Protein AF-A0A2U3AL28-F1 (afdb_monomer_lite)

Organism: NCBI:txid202750

pLDDT: mean 80.35, std 12.03, range [41.12, 96.44]

InterPro domains:
  IPR024596 DNA-directed RNA polymerase subunit beta/EpuA [PF11772] (13-58)

Sequence (62 aa):
MSKSSIKMVLLRLVAIILLVLVAMIVGSMIGYGVIGDGDAMDVLKPATWTHVFDMMDGTQDK

Radius of gyration: 18.15 Å; chains: 1; bounding box: 55×27×36 Å

Secondary structure (DSSP, 8-state):
--THHHHHHHHHHHHHHHHHHHHHHHHHHHIIIIISSS-GGGGGSHHHHHHHHHHHHT----

Structure (mmCIF, N/CA/C/O backbone):
data_AF-A0A2U3AL28-F1
#
_entry.id   AF-A0A2U3AL28-F1
#
loop_
_atom_site.group_PDB
_atom_site.id
_atom_site.type_symbol
_atom_site.label_atom_id
_atom_site.label_alt_id
_atom_site.label_comp_id
_atom_site.label_asym_id
_atom_site.label_entity_id
_atom_site.label_seq_id
_atom_site.pdbx_PDB_ins_code
_atom_site.Cartn_x
_atom_site.Cartn_y
_atom_site.Cartn_z
_atom_site.occupancy
_atom_site.B_iso_or_equiv
_atom_site.auth_seq_id
_atom_site.auth_comp_id
_atom_site.auth_asym_id
_atom_site.auth_atom_id
_atom_site.pdbx_PDB_model_num
ATOM 1 N N . MET A 1 1 ? -31.794 -1.556 20.241 1.00 54.25 1 MET A N 1
ATOM 2 C CA . MET A 1 1 ? -31.023 -1.475 18.979 1.00 54.25 1 MET A CA 1
ATOM 3 C C . MET A 1 1 ? -29.933 -2.545 19.017 1.00 54.25 1 MET A C 1
ATOM 5 O O . MET A 1 1 ? -29.045 -2.467 19.857 1.00 54.25 1 MET A O 1
ATOM 9 N N . SER A 1 2 ? -30.090 -3.624 18.244 1.00 55.59 2 SER A N 1
ATOM 10 C CA . SER A 1 2 ? -29.273 -4.845 18.361 1.00 55.59 2 SER A CA 1
ATOM 11 C C . SER A 1 2 ? -27.853 -4.627 17.824 1.00 55.59 2 SER A C 1
ATOM 13 O O . SER A 1 2 ? -27.667 -4.296 16.656 1.00 55.59 2 SER A O 1
ATOM 15 N N . LYS A 1 3 ? -26.841 -4.825 18.680 1.00 61.25 3 LYS A N 1
ATOM 16 C CA . LYS A 1 3 ? -25.404 -4.636 18.385 1.00 61.25 3 LYS A CA 1
ATOM 17 C C . LYS A 1 3 ? -24.884 -5.543 17.251 1.00 61.25 3 LYS A C 1
ATOM 19 O O . LYS A 1 3 ? -23.797 -5.310 16.728 1.00 61.25 3 LYS A O 1
ATOM 24 N N . SER A 1 4 ? -25.657 -6.553 16.849 1.00 64.81 4 SER A N 1
ATOM 25 C CA . SER A 1 4 ? -25.302 -7.517 15.801 1.00 64.81 4 SER A CA 1
ATOM 26 C C . SER A 1 4 ? -25.281 -6.915 14.391 1.00 64.81 4 SER A C 1
ATOM 28 O O . SER A 1 4 ? -24.503 -7.371 13.557 1.00 64.81 4 SER A O 1
ATOM 30 N N . SER A 1 5 ? -26.051 -5.853 14.126 1.00 66.94 5 SER A N 1
ATOM 31 C CA . SER A 1 5 ? -26.090 -5.212 12.801 1.00 66.94 5 SER A CA 1
ATOM 32 C C . SER A 1 5 ? -24.796 -4.458 12.467 1.00 66.94 5 SER A C 1
ATOM 34 O O . SER A 1 5 ? -24.371 -4.424 11.316 1.00 66.94 5 SER A O 1
ATOM 36 N N . ILE A 1 6 ? -24.123 -3.900 13.480 1.00 75.94 6 ILE A N 1
ATOM 37 C CA . ILE A 1 6 ? -22.884 -3.121 13.315 1.00 75.94 6 ILE A CA 1
ATOM 38 C C . ILE A 1 6 ? -21.702 -4.017 12.924 1.00 75.94 6 ILE A C 1
ATOM 40 O O . ILE A 1 6 ? -20.886 -3.625 12.094 1.00 75.94 6 ILE A O 1
ATOM 44 N N . LYS A 1 7 ? -21.621 -5.241 13.466 1.00 80.75 7 LYS A N 1
ATOM 45 C CA . LYS A 1 7 ? -20.538 -6.186 13.139 1.00 80.75 7 LYS A CA 1
ATOM 46 C C . LYS A 1 7 ? -20.530 -6.569 11.653 1.00 80.75 7 LYS A C 1
ATOM 48 O O . LYS A 1 7 ? -19.460 -6.669 11.063 1.00 80.75 7 LYS A O 1
ATOM 53 N N . MET A 1 8 ? -21.708 -6.719 11.041 1.00 79.44 8 MET A N 1
ATOM 54 C CA . MET A 1 8 ? -21.842 -6.979 9.600 1.00 79.44 8 MET A CA 1
ATOM 55 C C . MET A 1 8 ? -21.368 -5.795 8.746 1.00 79.44 8 MET A C 1
ATOM 57 O O . MET A 1 8 ? -20.712 -5.994 7.726 1.00 79.44 8 MET A O 1
ATOM 61 N N . VAL A 1 9 ? -21.659 -4.562 9.174 1.00 86.25 9 VAL A N 1
ATOM 62 C CA . VAL A 1 9 ? -21.218 -3.348 8.469 1.00 86.25 9 VAL A CA 1
ATOM 63 C C . VAL A 1 9 ? -19.708 -3.154 8.593 1.00 86.25 9 VAL A C 1
ATOM 65 O O . VAL A 1 9 ? -19.058 -2.877 7.592 1.00 86.25 9 VAL A O 1
ATOM 68 N N . LEU A 1 10 ? -19.132 -3.354 9.781 1.00 89.19 10 LEU A N 1
ATOM 69 C CA . LEU A 1 10 ? -17.685 -3.257 9.994 1.00 89.19 10 LEU A CA 1
ATOM 70 C C . LEU A 1 10 ? -16.911 -4.290 9.172 1.00 89.19 10 LEU A C 1
ATOM 72 O O . LEU A 1 10 ? -15.921 -3.936 8.543 1.00 89.19 10 LEU A O 1
ATOM 76 N N . LEU A 1 11 ? -17.382 -5.540 9.112 1.00 91.31 11 LEU A N 1
ATOM 77 C CA . LEU A 1 11 ? -16.766 -6.571 8.273 1.00 91.31 11 LEU A CA 1
ATOM 78 C C . LEU A 1 11 ? -16.760 -6.160 6.795 1.00 91.31 11 LEU A C 1
ATOM 80 O O . LEU A 1 11 ? -15.748 -6.289 6.110 1.00 91.31 11 LEU A O 1
ATOM 84 N N . ARG A 1 12 ? -17.884 -5.616 6.315 1.00 93.19 12 ARG A N 1
ATOM 85 C CA . ARG A 1 12 ? -17.997 -5.105 4.947 1.00 93.19 12 ARG A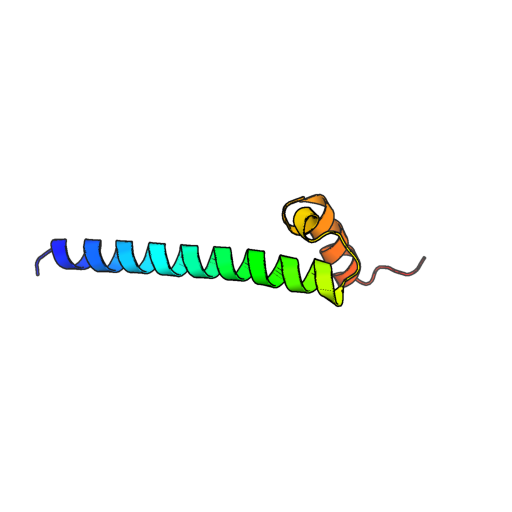 CA 1
ATOM 86 C C . ARG A 1 12 ? -17.066 -3.917 4.705 1.00 93.19 12 ARG A C 1
ATOM 88 O O . ARG A 1 12 ? -16.442 -3.849 3.654 1.00 93.19 12 ARG A O 1
ATOM 95 N N . LEU A 1 13 ? -16.951 -3.009 5.672 1.00 93.81 13 LEU A N 1
ATOM 96 C CA . LEU A 1 13 ? -16.065 -1.850 5.593 1.00 93.81 13 LEU A CA 1
ATOM 97 C C . LEU A 1 13 ? -14.596 -2.280 5.505 1.00 93.81 13 LEU A C 1
ATOM 99 O O . LEU A 1 13 ? -13.871 -1.797 4.643 1.00 93.81 13 LEU A O 1
ATOM 103 N N . VAL A 1 14 ? -14.176 -3.237 6.336 1.00 94.88 14 VAL A N 1
ATOM 104 C CA . VAL A 1 14 ? -12.823 -3.810 6.296 1.00 94.88 14 VAL A CA 1
ATOM 105 C C . VAL A 1 14 ? -12.551 -4.472 4.946 1.00 94.88 14 VAL A C 1
ATOM 107 O O . VAL A 1 14 ? -11.493 -4.249 4.367 1.00 94.88 14 VAL A O 1
ATOM 110 N N . ALA A 1 15 ? -13.511 -5.223 4.400 1.00 94.50 15 ALA A N 1
ATOM 111 C CA . ALA A 1 15 ? -13.368 -5.829 3.078 1.00 94.50 15 ALA A CA 1
ATOM 112 C C . ALA A 1 15 ? -13.189 -4.778 1.967 1.00 94.50 15 ALA A C 1
ATOM 114 O O . ALA A 1 15 ? -12.350 -4.954 1.089 1.00 94.50 15 ALA A O 1
ATOM 115 N N . ILE A 1 16 ? -13.929 -3.665 2.023 1.00 96.19 16 ILE A N 1
ATOM 116 C CA . ILE A 1 16 ? -13.775 -2.555 1.071 1.00 96.19 16 ILE A CA 1
ATOM 117 C C . ILE A 1 16 ? -12.399 -1.899 1.223 1.00 96.19 16 ILE A C 1
ATOM 119 O O . ILE A 1 16 ? -11.732 -1.667 0.223 1.00 96.19 16 ILE A O 1
ATOM 123 N N . ILE A 1 17 ? -11.946 -1.640 2.453 1.00 96.31 17 ILE A N 1
ATOM 124 C CA . ILE A 1 17 ? -10.617 -1.065 2.709 1.00 96.31 17 ILE A CA 1
ATOM 125 C C . ILE A 1 17 ? -9.521 -1.978 2.149 1.00 96.31 17 ILE A C 1
ATOM 127 O O . ILE A 1 17 ? -8.613 -1.499 1.477 1.00 96.31 17 ILE A O 1
ATOM 131 N N . LEU A 1 18 ? -9.629 -3.293 2.357 1.00 95.94 18 LEU A N 1
ATOM 132 C CA . LEU A 1 18 ? -8.693 -4.262 1.787 1.00 95.94 18 LEU A CA 1
ATOM 133 C C . LEU A 1 18 ? -8.707 -4.240 0.256 1.00 95.94 18 LEU A C 1
ATOM 135 O O . LEU A 1 18 ? -7.644 -4.236 -0.357 1.00 95.94 18 LEU A O 1
ATOM 139 N N . LEU A 1 19 ? -9.885 -4.175 -0.369 1.00 96.44 19 LEU A N 1
ATOM 140 C CA . LEU A 1 19 ? -9.994 -4.055 -1.824 1.00 96.44 19 LEU A CA 1
ATOM 141 C C . LEU A 1 19 ? -9.348 -2.771 -2.349 1.00 96.44 19 LEU A C 1
ATOM 143 O O . LEU A 1 19 ? -8.666 -2.814 -3.368 1.00 96.44 19 LEU A O 1
ATOM 147 N N . VAL A 1 20 ? -9.518 -1.648 -1.649 1.00 96.19 20 VAL A N 1
ATOM 148 C CA . VAL A 1 20 ? -8.867 -0.380 -2.003 1.00 96.19 20 VAL A CA 1
ATOM 149 C C . VAL A 1 20 ? -7.350 -0.499 -1.877 1.00 96.19 20 VAL A C 1
ATOM 151 O O . VAL A 1 20 ? -6.647 -0.088 -2.791 1.00 96.19 20 VAL A O 1
ATOM 154 N N . LEU A 1 21 ? -6.833 -1.109 -0.808 1.00 94.25 21 LEU A N 1
ATOM 155 C CA . LEU A 1 21 ? -5.393 -1.333 -0.645 1.00 94.25 21 LEU A CA 1
ATOM 156 C C . LEU A 1 21 ? -4.820 -2.205 -1.767 1.00 94.2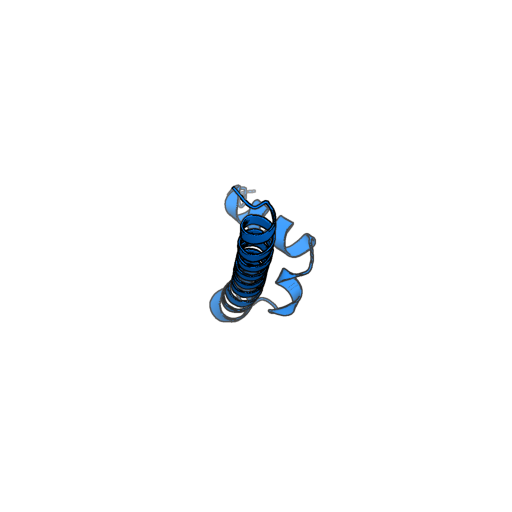5 21 LEU A C 1
ATOM 158 O O . LEU A 1 21 ? -3.779 -1.877 -2.330 1.00 94.25 21 LEU A O 1
ATOM 162 N N . VAL A 1 22 ? -5.520 -3.278 -2.143 1.00 94.00 22 VAL A N 1
ATOM 163 C CA . VAL A 1 22 ? -5.126 -4.120 -3.281 1.00 94.00 22 VAL A CA 1
ATOM 164 C C . VAL A 1 22 ? -5.160 -3.321 -4.582 1.00 94.00 22 VAL A C 1
ATOM 166 O O . VAL A 1 22 ? -4.211 -3.388 -5.356 1.00 94.00 22 VAL A O 1
ATOM 169 N N . ALA A 1 23 ? -6.205 -2.525 -4.814 1.00 94.88 23 ALA A N 1
ATOM 170 C CA . ALA A 1 23 ? -6.302 -1.672 -5.994 1.00 94.88 23 ALA A CA 1
ATOM 171 C C . ALA A 1 23 ? -5.186 -0.618 -6.043 1.00 94.88 23 ALA A C 1
ATOM 173 O O . ALA A 1 23 ? -4.673 -0.339 -7.121 1.00 94.88 23 ALA A O 1
ATOM 174 N N . MET A 1 24 ? -4.769 -0.071 -4.897 1.00 90.12 24 MET A N 1
ATOM 175 C CA . MET A 1 24 ? -3.632 0.846 -4.817 1.00 90.12 24 MET A CA 1
ATOM 176 C C . MET A 1 24 ? -2.322 0.152 -5.175 1.00 90.12 24 MET A C 1
ATOM 178 O O . MET A 1 24 ? -1.563 0.717 -5.951 1.00 90.12 24 MET A O 1
ATOM 182 N N . ILE A 1 25 ? -2.078 -1.061 -4.667 1.00 88.12 25 ILE A N 1
ATOM 183 C CA . ILE A 1 25 ? -0.885 -1.850 -5.012 1.00 88.12 25 ILE A CA 1
ATOM 184 C C . ILE A 1 25 ? -0.889 -2.181 -6.505 1.00 88.12 25 ILE A C 1
ATOM 186 O O . ILE A 1 25 ? 0.094 -1.949 -7.190 1.00 88.12 25 ILE A O 1
ATOM 190 N N . VAL A 1 26 ? -2.000 -2.679 -7.045 1.00 89.88 26 VAL A N 1
ATOM 191 C CA . VAL A 1 26 ? -2.093 -3.011 -8.474 1.00 89.88 26 VAL A CA 1
ATOM 192 C C . VAL A 1 26 ? -1.954 -1.755 -9.339 1.00 89.88 26 VAL A C 1
ATOM 194 O O . VAL A 1 26 ? -1.242 -1.769 -10.338 1.00 89.88 26 VAL A O 1
ATOM 197 N N . GLY A 1 27 ? -2.587 -0.651 -8.946 1.00 88.75 27 GLY A N 1
ATOM 198 C CA . GLY A 1 27 ? -2.488 0.627 -9.645 1.00 88.75 27 GLY A CA 1
ATOM 199 C C . GLY A 1 27 ? -1.068 1.189 -9.638 1.00 88.75 27 GLY A C 1
ATOM 200 O O . GLY A 1 27 ? -0.605 1.674 -10.667 1.00 88.75 27 GLY A O 1
ATOM 201 N N . SER A 1 28 ? -0.348 1.078 -8.521 1.00 86.31 28 SER A N 1
ATOM 202 C CA . SER A 1 28 ? 1.044 1.514 -8.423 1.00 86.31 28 SER A CA 1
ATOM 203 C C . SER A 1 28 ? 2.001 0.572 -9.154 1.00 86.31 28 SER A C 1
ATOM 205 O O . SER A 1 28 ? 2.920 1.059 -9.801 1.00 86.31 28 SER A O 1
ATOM 207 N N . MET A 1 29 ? 1.752 -0.742 -9.159 1.00 85.44 29 MET A N 1
ATOM 208 C CA . MET A 1 29 ? 2.467 -1.709 -10.004 1.00 85.44 29 MET A CA 1
ATOM 209 C C . MET A 1 29 ? 2.326 -1.373 -11.490 1.00 85.44 29 MET A C 1
ATOM 211 O O . MET A 1 29 ? 3.310 -1.406 -12.222 1.00 85.44 29 MET A O 1
ATOM 215 N N . ILE A 1 30 ? 1.117 -1.016 -11.935 1.00 86.25 30 ILE A N 1
ATOM 216 C CA . ILE A 1 30 ? 0.871 -0.589 -13.317 1.00 86.25 30 ILE A CA 1
ATOM 217 C C . ILE A 1 30 ? 1.539 0.767 -13.583 1.00 86.25 30 ILE A C 1
ATOM 219 O O . ILE A 1 30 ? 2.203 0.922 -14.600 1.00 86.25 30 ILE A O 1
ATOM 223 N N . GLY A 1 31 ? 1.413 1.742 -12.681 1.00 83.31 31 GLY A N 1
ATOM 224 C CA . GLY A 1 31 ? 2.011 3.069 -12.847 1.00 83.31 31 GLY A CA 1
ATOM 225 C C . GLY A 1 31 ? 3.541 3.040 -12.887 1.00 83.31 31 GLY A C 1
ATOM 226 O O . GLY A 1 31 ? 4.144 3.551 -13.821 1.00 83.31 31 GLY A O 1
ATOM 227 N N . TYR A 1 32 ? 4.175 2.395 -11.912 1.00 79.69 32 TYR A N 1
ATOM 228 C CA . TYR A 1 32 ? 5.631 2.268 -11.845 1.00 79.69 32 TYR A CA 1
ATOM 229 C C . TYR A 1 32 ? 6.178 1.347 -12.942 1.00 79.69 32 TYR A C 1
ATOM 231 O O . TYR A 1 32 ? 7.188 1.664 -13.560 1.00 79.69 32 TYR A O 1
ATOM 239 N N . GLY A 1 33 ? 5.483 0.239 -13.217 1.00 79.19 33 GLY A N 1
ATOM 240 C CA . GLY A 1 33 ? 5.948 -0.772 -14.160 1.00 79.19 33 GLY A CA 1
ATOM 241 C C . GLY A 1 33 ? 5.723 -0.431 -15.630 1.00 79.19 33 GLY A C 1
ATOM 242 O O . GLY A 1 33 ? 6.604 -0.616 -16.458 1.00 79.19 33 GLY A O 1
ATOM 243 N N . VAL A 1 34 ? 4.529 0.056 -15.974 1.00 75.69 34 VAL A N 1
ATOM 244 C CA . VAL A 1 34 ? 4.145 0.307 -17.374 1.00 75.69 34 VAL A CA 1
ATOM 245 C C . VAL A 1 34 ? 4.495 1.727 -17.809 1.00 75.69 34 VAL A C 1
ATOM 247 O O . VAL A 1 34 ? 4.847 1.931 -18.966 1.00 75.69 34 VAL A O 1
ATOM 250 N N . ILE A 1 35 ? 4.382 2.712 -16.911 1.00 77.38 35 ILE A N 1
ATOM 251 C CA . ILE A 1 35 ? 4.681 4.119 -17.230 1.00 77.38 35 ILE A CA 1
ATOM 252 C C . ILE A 1 35 ? 6.100 4.503 -16.778 1.00 77.38 35 ILE A C 1
ATOM 254 O O . ILE A 1 35 ? 6.737 5.321 -17.433 1.00 77.38 35 ILE A O 1
ATOM 258 N N . GLY A 1 36 ? 6.595 3.930 -15.675 1.00 71.06 36 GLY A N 1
ATOM 259 C CA . GLY A 1 36 ? 7.852 4.324 -15.02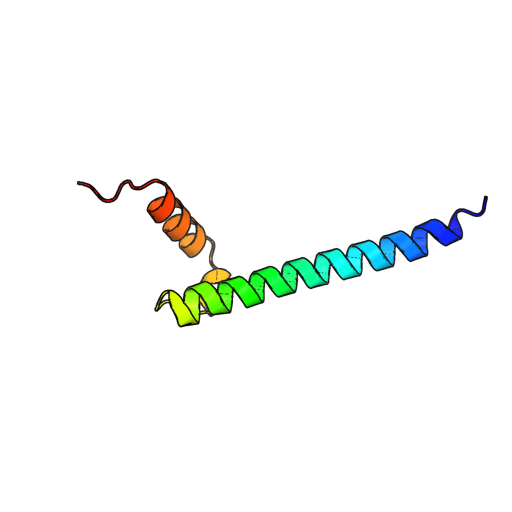5 1.00 71.06 36 GLY A CA 1
ATOM 260 C C . GLY A 1 36 ? 9.117 3.550 -15.420 1.00 71.06 36 GLY A C 1
ATOM 261 O O . GLY A 1 36 ? 10.155 3.808 -14.821 1.00 71.06 36 GLY A O 1
ATOM 262 N N . ASP A 1 37 ? 9.052 2.627 -16.386 1.00 72.06 37 ASP A N 1
ATOM 263 C CA . ASP A 1 37 ? 10.177 1.778 -16.850 1.00 72.06 37 ASP A CA 1
ATOM 264 C C . ASP A 1 37 ? 10.865 0.940 -15.742 1.00 72.06 37 ASP A C 1
ATOM 266 O O . ASP A 1 37 ? 11.939 0.376 -15.943 1.00 72.06 37 ASP A O 1
ATOM 270 N N . GLY A 1 38 ? 10.256 0.855 -14.554 1.00 72.25 38 GLY A N 1
ATOM 271 C CA . GLY A 1 38 ? 10.748 0.075 -13.418 1.00 72.25 38 GLY A CA 1
ATOM 272 C C . GLY A 1 38 ? 10.107 -1.311 -13.329 1.00 72.25 38 GLY A C 1
ATOM 273 O O . GLY A 1 38 ? 9.109 -1.602 -13.982 1.00 72.25 38 GLY A O 1
ATOM 274 N N . ASP A 1 39 ? 10.629 -2.198 -12.482 1.00 80.75 39 ASP A N 1
ATOM 275 C CA . ASP A 1 39 ? 9.998 -3.504 -12.275 1.00 80.75 39 ASP A CA 1
ATOM 276 C C . ASP A 1 39 ? 8.726 -3.363 -11.424 1.00 80.75 39 ASP A C 1
ATOM 278 O O . ASP A 1 39 ? 8.748 -2.845 -10.309 1.00 80.75 39 ASP A O 1
ATOM 282 N N . ALA A 1 40 ? 7.594 -3.896 -11.893 1.00 78.38 40 ALA A N 1
ATOM 283 C CA . ALA A 1 40 ? 6.320 -3.817 -11.165 1.00 78.38 40 ALA A CA 1
ATOM 284 C C . ALA A 1 40 ? 6.395 -4.404 -9.737 1.00 78.38 40 ALA A C 1
ATOM 286 O O . ALA A 1 40 ? 5.670 -3.976 -8.842 1.00 78.38 40 ALA A O 1
ATOM 287 N N . MET A 1 41 ? 7.281 -5.373 -9.492 1.00 78.62 41 MET A N 1
ATOM 288 C CA . MET A 1 41 ? 7.494 -5.961 -8.161 1.00 78.62 41 MET A CA 1
ATOM 289 C C . MET A 1 41 ? 8.223 -5.019 -7.193 1.00 78.62 41 MET A C 1
ATOM 291 O O . MET A 1 41 ? 8.112 -5.185 -5.976 1.00 78.62 41 MET A O 1
ATOM 295 N N . ASP A 1 42 ? 8.931 -4.013 -7.702 1.00 81.12 42 ASP A N 1
ATOM 296 C CA . ASP A 1 42 ? 9.713 -3.091 -6.883 1.00 81.12 42 ASP A CA 1
ATOM 297 C C . ASP A 1 42 ? 8.835 -2.140 -6.082 1.00 81.12 42 ASP A C 1
ATOM 299 O O . ASP A 1 42 ? 9.271 -1.623 -5.061 1.00 81.12 42 ASP A O 1
ATOM 303 N N . VAL A 1 43 ? 7.561 -1.988 -6.430 1.00 79.75 43 VAL A N 1
ATOM 304 C CA . VAL A 1 43 ? 6.614 -1.158 -5.674 1.00 79.75 43 VAL A CA 1
ATOM 305 C C . VAL A 1 43 ? 6.368 -1.678 -4.249 1.00 79.75 43 VAL A C 1
ATOM 307 O O . VAL A 1 43 ? 5.966 -0.929 -3.356 1.00 79.75 43 VAL A O 1
ATOM 310 N N . LEU A 1 44 ? 6.664 -2.959 -4.004 1.00 81.88 44 LEU A N 1
ATOM 311 C CA . LEU A 1 44 ? 6.640 -3.567 -2.672 1.00 81.88 44 LEU A CA 1
ATOM 312 C C . LEU A 1 44 ? 7.919 -3.294 -1.864 1.00 81.88 44 LEU A C 1
ATOM 314 O O . LEU A 1 44 ? 7.936 -3.510 -0.651 1.00 81.88 44 LEU A O 1
ATOM 318 N N . LYS A 1 45 ? 8.999 -2.839 -2.508 1.00 83.75 45 LYS A N 1
ATOM 319 C CA . LYS A 1 45 ? 10.267 -2.531 -1.844 1.00 83.75 45 LYS A CA 1
ATOM 320 C C . LYS A 1 45 ? 10.201 -1.118 -1.247 1.00 83.75 45 LYS A C 1
ATOM 322 O O . LYS A 1 45 ? 9.895 -0.168 -1.965 1.00 83.75 45 LYS A O 1
ATOM 327 N N . PRO A 1 46 ? 10.576 -0.930 0.032 1.00 78.00 46 PRO A N 1
ATOM 328 C CA . PRO A 1 46 ? 10.634 0.398 0.650 1.00 78.00 46 PRO A CA 1
ATOM 329 C C . PRO A 1 46 ? 11.557 1.379 -0.093 1.00 78.00 46 PRO A C 1
ATOM 331 O O . PRO A 1 46 ? 11.273 2.569 -0.140 1.00 78.00 46 PRO A O 1
ATOM 334 N N . ALA A 1 47 ? 12.632 0.874 -0.711 1.00 80.00 47 ALA A N 1
AT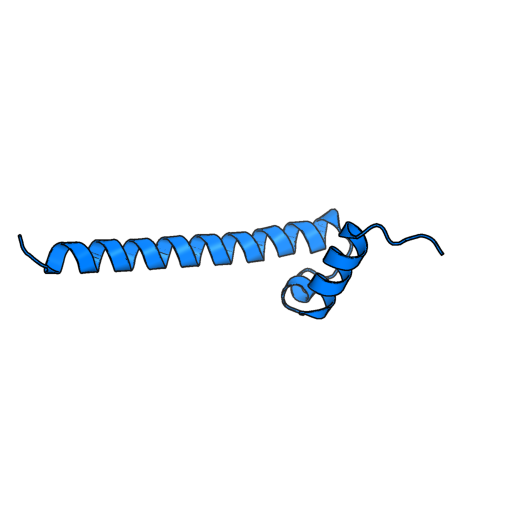OM 335 C CA . ALA A 1 47 ? 13.597 1.678 -1.465 1.00 80.00 47 ALA A CA 1
ATOM 336 C C . ALA A 1 47 ? 12.972 2.420 -2.663 1.00 80.00 47 ALA A C 1
ATOM 338 O O . ALA A 1 47 ? 13.374 3.538 -2.970 1.00 80.00 47 ALA A O 1
ATOM 33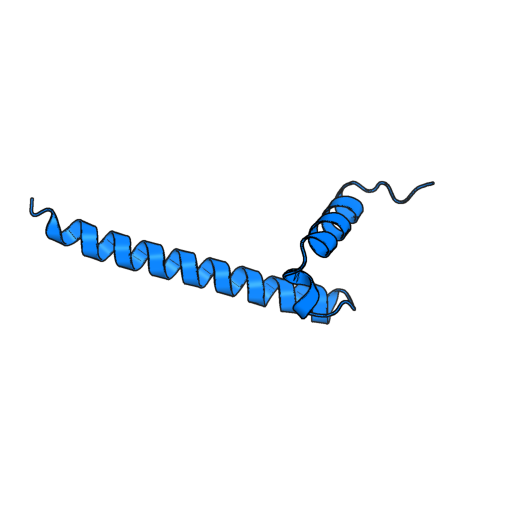9 N N . THR A 1 48 ? 11.955 1.835 -3.299 1.00 82.75 48 THR A N 1
ATOM 340 C CA . THR A 1 48 ? 11.227 2.446 -4.423 1.00 82.75 48 THR A CA 1
ATOM 341 C C . THR A 1 48 ? 10.439 3.664 -3.975 1.00 82.75 48 THR A C 1
ATOM 343 O O . THR A 1 48 ? 10.395 4.670 -4.673 1.00 82.75 48 THR A O 1
ATOM 346 N N . TRP A 1 49 ? 9.869 3.614 -2.772 1.00 84.38 49 TRP A N 1
ATOM 347 C CA . TRP A 1 49 ? 9.184 4.761 -2.188 1.00 84.38 49 TRP A CA 1
ATOM 348 C C . TRP A 1 49 ? 10.163 5.881 -1.859 1.00 84.38 49 TRP A C 1
ATOM 350 O O . TRP A 1 49 ? 9.863 7.032 -2.148 1.00 84.38 49 TRP A O 1
ATOM 360 N N . THR A 1 50 ? 11.356 5.559 -1.349 1.00 82.06 50 THR A N 1
ATOM 361 C CA . THR A 1 50 ? 12.422 6.556 -1.172 1.00 82.06 50 THR A CA 1
ATOM 362 C C . THR A 1 50 ? 12.768 7.234 -2.495 1.00 82.06 50 THR A C 1
ATOM 364 O O . THR A 1 50 ? 12.852 8.452 -2.529 1.00 82.06 50 THR A O 1
ATOM 367 N N . HIS A 1 51 ? 12.891 6.475 -3.588 1.00 77.56 51 HIS A N 1
ATOM 368 C CA . HIS A 1 51 ? 13.150 7.030 -4.918 1.00 77.56 51 HIS A CA 1
ATOM 369 C C . HIS A 1 51 ? 12.008 7.930 -5.422 1.00 77.56 51 HIS A C 1
ATOM 371 O O . HIS A 1 51 ? 12.259 9.015 -5.933 1.00 77.56 51 HIS A O 1
ATOM 377 N N . VAL A 1 52 ? 10.749 7.523 -5.228 1.00 81.44 52 VAL A N 1
ATOM 378 C CA . VAL A 1 52 ? 9.574 8.339 -5.582 1.00 81.44 52 VAL A CA 1
ATOM 379 C C . VAL A 1 52 ? 9.524 9.633 -4.765 1.00 81.44 52 VAL A C 1
ATOM 381 O O . VAL A 1 52 ? 9.227 10.690 -5.314 1.00 81.44 52 VAL A O 1
ATOM 384 N N . PHE A 1 53 ? 9.825 9.582 -3.466 1.00 82.12 53 PHE A N 1
ATOM 385 C CA . PHE A 1 53 ? 9.861 10.783 -2.630 1.00 82.12 53 PHE A CA 1
ATOM 386 C C . PHE A 1 53 ? 11.037 11.697 -2.977 1.00 82.12 53 PHE A C 1
ATOM 388 O O . PHE A 1 53 ? 10.857 12.907 -2.986 1.00 82.12 53 PHE A O 1
ATOM 395 N N . ASP A 1 54 ? 12.191 11.135 -3.329 1.00 80.31 54 ASP A N 1
ATOM 396 C CA . ASP A 1 54 ? 13.356 11.882 -3.813 1.00 80.31 54 ASP A CA 1
ATOM 397 C C . ASP A 1 54 ? 13.048 12.607 -5.139 1.00 80.31 54 ASP A C 1
ATOM 399 O O . ASP A 1 54 ? 13.355 13.786 -5.306 1.00 80.31 54 ASP A O 1
ATOM 403 N N . MET A 1 55 ? 12.309 11.952 -6.047 1.00 76.38 55 MET A N 1
ATOM 404 C CA . MET A 1 55 ? 11.764 12.589 -7.255 1.00 76.38 55 MET A CA 1
ATOM 405 C C . MET A 1 55 ? 10.792 13.736 -6.935 1.00 76.38 55 MET A C 1
ATOM 407 O O . MET A 1 55 ? 10.801 14.754 -7.625 1.00 76.38 55 MET A O 1
ATOM 411 N N . MET A 1 56 ? 9.939 13.579 -5.917 1.00 79.31 56 MET A N 1
ATOM 412 C CA . MET A 1 56 ? 8.969 14.604 -5.504 1.00 79.31 56 MET A CA 1
ATOM 413 C C . MET A 1 56 ? 9.621 15.800 -4.805 1.00 79.31 56 MET A C 1
ATOM 415 O O . MET A 1 56 ? 9.118 16.914 -4.936 1.00 79.31 56 MET A O 1
ATOM 419 N N . ASP A 1 57 ? 10.710 15.574 -4.069 1.00 80.00 57 ASP A N 1
ATOM 420 C CA . ASP A 1 57 ? 11.463 16.625 -3.378 1.00 80.00 57 ASP A CA 1
ATOM 421 C C . ASP A 1 57 ? 12.192 17.546 -4.374 1.00 80.00 57 ASP A C 1
ATOM 423 O O . ASP A 1 57 ? 12.566 18.668 -4.047 1.00 80.00 57 ASP A O 1
ATOM 427 N N . GLY A 1 58 ? 12.326 17.115 -5.636 1.00 65.06 58 GLY A N 1
ATOM 428 C CA . GLY A 1 58 ? 12.844 17.951 -6.716 1.00 65.06 58 GLY A CA 1
ATOM 429 C C . GLY A 1 58 ? 14.336 18.260 -6.589 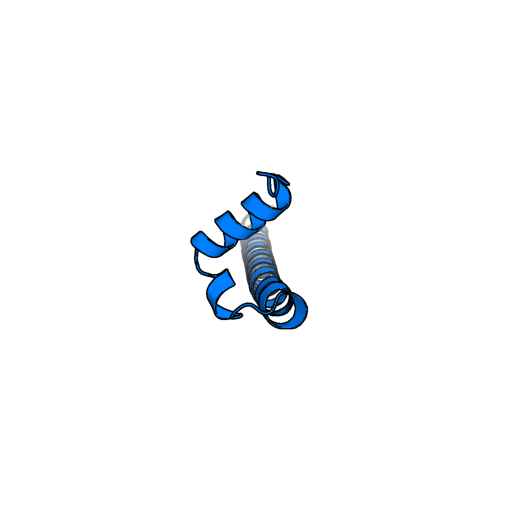1.00 65.06 58 GLY A C 1
ATOM 430 O O . GLY A 1 58 ? 14.841 19.106 -7.323 1.00 65.06 58 GLY A O 1
ATOM 431 N N . THR A 1 59 ? 15.064 17.559 -5.717 1.00 60.38 59 THR A N 1
ATOM 432 C CA . THR A 1 59 ? 16.501 17.770 -5.475 1.00 60.38 59 THR A CA 1
ATOM 433 C C . THR A 1 59 ? 17.381 17.078 -6.526 1.00 60.38 59 THR A C 1
ATOM 435 O O . THR A 1 59 ? 18.532 16.735 -6.275 1.00 60.38 59 THR A O 1
ATOM 438 N N . GLN A 1 60 ? 16.874 16.938 -7.753 1.00 61.50 60 GLN A N 1
ATOM 439 C CA . GLN A 1 60 ? 17.706 16.765 -8.941 1.00 61.50 60 GLN A CA 1
ATOM 440 C C . GLN A 1 60 ? 18.223 18.139 -9.384 1.00 61.50 60 GLN A C 1
ATOM 442 O O . GLN A 1 60 ? 17.793 18.646 -10.414 1.00 61.50 60 GLN A O 1
ATOM 447 N N . ASP A 1 61 ? 19.094 18.748 -8.568 1.00 53.09 61 ASP A N 1
ATOM 448 C CA . ASP A 1 61 ? 20.216 19.575 -9.043 1.00 53.09 61 ASP A CA 1
ATOM 449 C C . ASP A 1 61 ? 21.193 19.907 -7.890 1.00 53.09 61 ASP A C 1
ATOM 451 O O . ASP A 1 61 ? 21.075 20.936 -7.208 1.00 53.09 61 ASP A O 1
ATOM 455 N N . LYS A 1 62 ? 22.157 19.007 -7.648 1.00 41.12 62 LYS A N 1
ATOM 456 C CA . LYS A 1 62 ? 23.545 19.193 -8.120 1.00 41.12 62 LYS A CA 1
ATOM 457 C C . LYS A 1 62 ? 24.193 17.861 -8.473 1.00 41.12 62 LYS A C 1
ATOM 459 O O . LYS A 1 62 ? 24.015 16.909 -7.684 1.00 41.12 62 LYS A O 1
#

Foldseek 3Di:
DDPVVVVVVVVVVVVVVVVVVVVVLVVQLCCCVVVVVDHSVCSPPVVVVVVVVVVVVVPPDD